Protein AF-A0ABD1YNX1-F1 (afdb_monomer_lite)

Radius of gyration: 18.57 Å; chains: 1; bounding box: 41×32×46 Å

Foldseek 3Di:
DVVLVVVLVVVLVVVLVCLVVCVCVVVVVCVLVPPDPVPPPPPVVSVVVSVVVSVLVSVVSNLVSVLVSVLCVVPVPDPCSPVCCVVDPVSVVVVVVSVVVNVCVVPVVPVPDDD

Secondary structure (DSSP, 8-state):
-HHHHHHHHHHHHHHHHHHHHHHHHHTTGGGTS-S-TTSGGG-HHHHHHHHHHHHHHHHHHHHHHHHHHHHHHT-TT-S-TTTTGGG-HHHHHHHHHHHHHHHHHHHSTTTT---

pLDDT: mean 72.24, std 13.75, range [40.28, 93.56]

Sequence (115 aa):
MWRNIVGQSVYQLALLLALHFQGLKILRLYDLKGKNPETLKGKDKTYDKANDILLCMIFNAFVFCQVFNEVNARKPEDFNIFKGFFYNRLLLYVLIFTAGIQVVDLHCPWAIQVP

InterPro domains:
  IPR006068 Cation-transporting P-type ATPase, C-terminal [PF00689] (1-110)
  IPR023298 P-type ATPase, transmembrane domain superfamily [SSF81665] (1-110)

Structure (mmCIF, N/CA/C/O backbone):
data_AF-A0ABD1YNX1-F1
#
_entry.id   AF-A0ABD1YNX1-F1
#
loop_
_atom_site.group_PDB
_atom_site.id
_atom_site.type_symbol
_atom_site.label_atom_id
_atom_site.label_alt_id
_atom_site.label_comp_id
_atom_site.label_asym_id
_atom_site.label_entity_id
_atom_site.label_seq_id
_atom_site.pdbx_PDB_ins_code
_atom_site.Cartn_x
_atom_site.Cartn_y
_atom_site.Cartn_z
_atom_site.occupancy
_atom_site.B_iso_or_equiv
_atom_site.auth_seq_id
_atom_site.auth_comp_id
_atom_site.auth_asym_id
_atom_site.auth_atom_id
_atom_site.pdbx_PDB_model_num
ATOM 1 N N . MET A 1 1 ? -12.368 -9.356 17.703 1.00 68.50 1 MET A N 1
ATOM 2 C CA . MET A 1 1 ? -10.997 -8.848 17.450 1.00 68.50 1 MET A CA 1
ATOM 3 C C . MET A 1 1 ? -10.197 -9.744 16.506 1.00 68.50 1 MET A C 1
ATOM 5 O O . MET A 1 1 ? -9.962 -9.325 15.382 1.00 68.50 1 MET A O 1
ATOM 9 N N . TRP A 1 2 ? -9.860 -10.985 16.881 1.00 76.88 2 TRP A N 1
ATOM 10 C CA . TRP A 1 2 ? -9.063 -11.895 16.033 1.00 76.88 2 TRP A CA 1
ATOM 11 C C . TRP A 1 2 ? -9.639 -12.143 14.625 1.00 76.88 2 TRP A C 1
ATOM 13 O O . TRP A 1 2 ? -8.891 -12.154 13.657 1.00 76.88 2 TRP A O 1
ATOM 23 N N . ARG A 1 3 ? -10.970 -12.229 14.479 1.00 79.75 3 ARG A N 1
ATOM 24 C CA . ARG A 1 3 ? -11.654 -12.363 13.176 1.00 79.75 3 ARG A CA 1
ATOM 25 C C . ARG A 1 3 ? -11.356 -11.220 12.195 1.00 79.75 3 ARG A C 1
ATOM 27 O O . ARG A 1 3 ? -11.248 -11.477 11.004 1.00 79.75 3 ARG A O 1
ATOM 34 N N . ASN A 1 4 ? -11.205 -9.986 12.685 1.00 81.81 4 ASN A N 1
ATOM 35 C CA . ASN A 1 4 ? -10.904 -8.828 11.836 1.00 81.81 4 ASN A CA 1
ATOM 36 C C . ASN A 1 4 ? -9.437 -8.843 11.391 1.00 81.81 4 ASN A C 1
ATOM 38 O O . ASN A 1 4 ? -9.143 -8.566 10.237 1.00 81.81 4 ASN A O 1
ATOM 42 N N . ILE A 1 5 ? -8.539 -9.252 12.295 1.00 85.06 5 ILE A N 1
ATOM 43 C CA . ILE A 1 5 ? -7.107 -9.419 12.013 1.00 85.06 5 ILE A CA 1
ATOM 44 C C . ILE A 1 5 ? -6.905 -10.526 10.974 1.00 85.06 5 ILE A C 1
ATOM 46 O O . ILE A 1 5 ? -6.252 -10.305 9.965 1.00 85.06 5 ILE A O 1
ATOM 50 N N . VAL A 1 6 ? -7.512 -11.700 11.179 1.00 89.00 6 VAL A N 1
ATOM 51 C CA . VAL A 1 6 ? -7.420 -12.821 10.231 1.00 89.00 6 VAL A CA 1
ATOM 52 C C . VAL A 1 6 ? -8.044 -12.447 8.886 1.00 89.00 6 VAL A C 1
ATOM 54 O O . VAL A 1 6 ? -7.433 -12.699 7.853 1.00 89.00 6 VAL A O 1
ATOM 57 N N . GLY A 1 7 ? -9.214 -11.798 8.882 1.00 88.44 7 GLY A N 1
ATOM 58 C CA . GLY A 1 7 ? -9.869 -11.341 7.656 1.00 88.44 7 GLY A CA 1
ATOM 59 C C . GLY A 1 7 ? -9.011 -10.361 6.854 1.00 88.44 7 GLY A C 1
ATOM 60 O O . GLY A 1 7 ? -8.831 -10.561 5.655 1.00 88.44 7 GLY A O 1
ATOM 61 N N . GLN A 1 8 ? -8.428 -9.353 7.511 1.00 88.62 8 GLN A N 1
ATOM 62 C CA . GLN A 1 8 ? -7.542 -8.394 6.8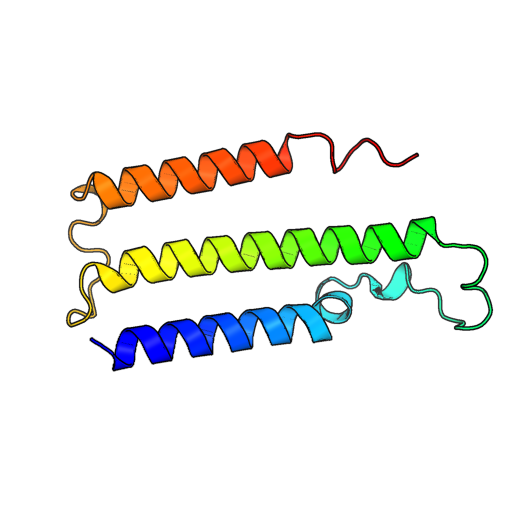46 1.00 88.62 8 GLN A CA 1
ATOM 63 C C . GLN A 1 8 ? -6.242 -9.031 6.356 1.00 88.62 8 GLN A C 1
ATOM 65 O O . GLN A 1 8 ? -5.859 -8.823 5.209 1.00 88.62 8 GLN A O 1
ATOM 70 N N . SER A 1 9 ? -5.600 -9.872 7.166 1.00 89.56 9 SER A N 1
ATOM 71 C CA . SER A 1 9 ? -4.374 -10.563 6.756 1.00 89.56 9 SER A CA 1
ATOM 72 C C . SER A 1 9 ? -4.607 -11.489 5.560 1.00 89.56 9 SER A C 1
ATOM 74 O O . SER A 1 9 ? -3.788 -11.520 4.644 1.00 89.56 9 SER A O 1
ATOM 76 N N . VAL A 1 10 ? -5.735 -12.208 5.525 1.00 93.56 10 VAL A N 1
ATOM 77 C CA . VAL A 1 10 ? -6.110 -13.062 4.386 1.00 93.56 10 VAL A CA 1
ATOM 78 C C . VAL A 1 10 ? -6.454 -12.221 3.156 1.00 93.56 10 VAL A C 1
ATOM 80 O O . VAL A 1 10 ? -5.998 -12.550 2.064 1.00 93.56 10 VAL A O 1
ATOM 83 N N . TYR A 1 11 ? -7.203 -11.124 3.318 1.00 91.69 11 TYR A N 1
ATOM 84 C CA . TYR A 1 11 ? -7.515 -10.188 2.233 1.00 91.69 11 TYR A CA 1
ATOM 85 C C . TYR A 1 11 ? -6.243 -9.611 1.604 1.00 91.69 11 TYR A C 1
ATOM 87 O O . TYR A 1 11 ? -6.055 -9.696 0.390 1.00 91.69 11 TYR A O 1
ATOM 95 N N . GLN A 1 12 ? -5.343 -9.085 2.432 1.00 92.56 12 GLN A N 1
ATOM 96 C CA . GLN A 1 12 ? -4.089 -8.500 1.984 1.00 92.56 12 GLN A CA 1
ATOM 97 C C . GLN A 1 12 ? -3.206 -9.552 1.303 1.00 92.56 12 GLN A C 1
ATOM 99 O O . GLN A 1 12 ? -2.685 -9.302 0.220 1.00 92.56 12 GLN A O 1
ATOM 104 N N . LEU A 1 13 ? -3.071 -10.748 1.885 1.00 93.38 13 LEU A N 1
ATOM 105 C CA . LEU A 1 13 ? -2.286 -11.831 1.289 1.00 93.38 13 LEU A CA 1
ATOM 106 C C . LEU A 1 13 ? -2.850 -12.259 -0.073 1.00 93.38 13 LEU A C 1
ATOM 108 O O . LEU A 1 13 ? -2.092 -12.398 -1.031 1.00 93.38 13 LEU A O 1
ATOM 112 N N . ALA A 1 14 ? -4.168 -12.434 -0.180 1.00 93.38 14 ALA A N 1
ATOM 113 C CA . ALA A 1 14 ? -4.814 -12.818 -1.431 1.00 93.38 14 ALA A CA 1
ATOM 114 C C . ALA A 1 14 ? -4.632 -11.747 -2.517 1.00 93.38 14 ALA A C 1
ATOM 116 O O . ALA A 1 14 ? -4.293 -12.083 -3.653 1.00 93.38 14 ALA A O 1
ATOM 117 N N . LEU A 1 15 ? -4.796 -10.466 -2.164 1.00 92.12 15 LEU A N 1
ATOM 118 C CA . LEU A 1 15 ? -4.599 -9.344 -3.081 1.00 92.12 15 LEU A CA 1
ATOM 119 C C . LEU A 1 15 ? -3.152 -9.288 -3.588 1.00 92.12 15 LEU A C 1
ATOM 121 O O . LEU A 1 15 ? -2.929 -9.210 -4.795 1.00 92.12 15 LEU A O 1
ATOM 125 N N . LEU A 1 16 ? -2.170 -9.370 -2.686 1.00 91.50 16 LEU A N 1
ATOM 126 C CA . LEU A 1 16 ? -0.753 -9.300 -3.049 1.00 91.50 16 LEU A CA 1
ATOM 127 C C . LEU A 1 16 ? -0.317 -10.501 -3.882 1.00 91.50 16 LEU A C 1
ATOM 129 O O . LEU A 1 16 ? 0.411 -10.322 -4.853 1.00 91.50 16 LEU A O 1
ATOM 133 N N . LEU A 1 17 ? -0.785 -11.711 -3.562 1.00 91.00 17 LEU A N 1
ATOM 134 C CA . LEU A 1 17 ? -0.493 -12.898 -4.368 1.00 91.00 17 LEU A CA 1
ATOM 135 C C . LEU A 1 17 ? -1.125 -12.798 -5.758 1.00 91.00 17 LEU A C 1
ATOM 137 O O . LEU A 1 17 ? -0.463 -13.098 -6.752 1.00 91.00 17 LEU A O 1
ATOM 141 N N . ALA A 1 18 ? -2.373 -12.333 -5.857 1.00 90.19 18 ALA A N 1
ATOM 142 C CA . ALA A 1 18 ? -3.016 -12.104 -7.147 1.00 90.19 18 ALA A CA 1
ATOM 143 C C . ALA A 1 18 ? -2.234 -11.080 -7.986 1.00 90.19 18 ALA A C 1
ATOM 145 O O . ALA A 1 18 ? -1.977 -11.326 -9.166 1.00 90.19 18 ALA A O 1
ATOM 146 N N . LEU A 1 19 ? -1.788 -9.977 -7.373 1.00 86.81 19 LEU A N 1
ATOM 147 C CA . LEU A 1 19 ? -0.976 -8.959 -8.040 1.00 86.81 19 LEU A CA 1
ATOM 148 C C . LEU A 1 19 ? 0.432 -9.467 -8.390 1.00 86.81 19 LEU A C 1
ATOM 150 O O . LEU A 1 19 ? 0.960 -9.116 -9.436 1.00 86.81 19 LEU A O 1
ATOM 154 N N . HIS A 1 20 ? 1.031 -10.330 -7.573 1.00 85.75 20 HIS A N 1
ATOM 155 C CA . HIS A 1 20 ? 2.348 -10.904 -7.841 1.00 85.75 20 HIS A CA 1
ATOM 156 C C . HIS A 1 20 ? 2.315 -11.882 -9.020 1.00 85.75 20 HIS A C 1
ATOM 158 O O . HIS A 1 20 ? 3.122 -11.780 -9.942 1.00 85.75 20 HIS A O 1
ATOM 164 N N . PHE A 1 21 ? 1.338 -12.791 -9.051 1.00 84.75 21 PHE A N 1
ATOM 165 C CA . PHE A 1 21 ? 1.236 -13.789 -10.119 1.00 84.75 21 PHE A CA 1
ATOM 166 C C . PHE A 1 21 ? 0.620 -13.244 -11.411 1.00 84.75 21 PHE A C 1
ATOM 168 O O . PHE A 1 21 ? 0.966 -13.701 -12.504 1.00 84.75 21 PHE A O 1
ATOM 175 N N . GLN A 1 22 ? -0.310 -12.291 -11.316 1.00 83.50 22 GLN A N 1
ATOM 176 C CA . GLN A 1 22 ? -1.035 -11.759 -12.473 1.00 83.50 22 GLN A CA 1
ATOM 177 C C . GLN A 1 22 ? -0.694 -10.303 -12.796 1.00 83.50 22 GLN A C 1
ATOM 179 O O . GLN A 1 22 ? -1.182 -9.795 -13.799 1.00 83.50 22 GLN A O 1
ATOM 184 N N . GLY A 1 23 ? 0.169 -9.630 -12.035 1.00 78.00 23 GLY A N 1
ATOM 185 C CA . GLY A 1 23 ? 0.481 -8.210 -12.232 1.00 78.00 23 GLY A CA 1
ATOM 186 C C . GLY A 1 23 ? 1.014 -7.905 -13.625 1.00 78.00 23 GLY A C 1
ATOM 187 O O . GLY A 1 23 ? 0.533 -6.981 -14.268 1.00 78.00 23 GLY A O 1
ATOM 188 N N . LEU A 1 24 ? 1.899 -8.752 -14.166 1.00 73.00 24 LEU A N 1
ATOM 189 C CA . LEU A 1 24 ? 2.408 -8.599 -15.538 1.00 73.00 24 LEU A CA 1
ATOM 190 C C . LEU A 1 24 ? 1.291 -8.723 -16.589 1.00 73.00 24 LEU A C 1
ATOM 192 O O . LEU A 1 24 ? 1.339 -8.058 -17.624 1.00 73.00 24 LEU A O 1
ATOM 196 N N . LYS A 1 25 ? 0.269 -9.550 -16.308 1.00 75.12 25 LYS A N 1
ATOM 197 C CA . LYS A 1 25 ? -0.934 -9.697 -17.146 1.00 75.12 25 LYS A CA 1
ATOM 198 C C . LYS A 1 25 ? -1.815 -8.463 -17.085 1.00 75.12 25 LYS A C 1
ATOM 200 O O . LYS A 1 25 ? -2.207 -7.928 -18.118 1.00 75.12 25 LYS A O 1
ATOM 205 N N . ILE A 1 26 ? -2.111 -8.038 -15.867 1.00 72.00 26 ILE A N 1
ATOM 206 C CA . ILE A 1 26 ? -3.054 -6.967 -15.557 1.00 72.00 26 ILE A CA 1
ATOM 207 C C . ILE A 1 26 ? -2.521 -5.599 -15.990 1.00 72.00 26 ILE A C 1
ATOM 209 O O . ILE A 1 26 ? -3.276 -4.798 -16.532 1.00 72.00 26 ILE A O 1
ATOM 213 N N . LEU A 1 27 ? -1.212 -5.370 -15.855 1.00 69.25 27 LEU A N 1
ATOM 214 C CA . LEU A 1 27 ? -0.531 -4.137 -16.262 1.00 69.25 27 LEU A CA 1
ATOM 215 C C . LEU A 1 27 ? -0.239 -4.079 -17.769 1.00 69.25 27 LEU A C 1
ATOM 217 O O . LEU A 1 27 ? 0.357 -3.113 -18.235 1.00 69.25 27 LEU A O 1
ATOM 221 N N . ARG A 1 28 ? -0.627 -5.110 -18.539 1.00 67.06 28 ARG A N 1
ATOM 222 C CA . ARG A 1 28 ? -0.349 -5.239 -19.982 1.00 67.06 28 ARG A CA 1
ATOM 223 C C . ARG A 1 28 ? 1.136 -5.065 -20.348 1.00 67.06 28 ARG A C 1
ATOM 225 O O . ARG A 1 28 ? 1.455 -4.780 -21.495 1.00 67.06 28 ARG A O 1
ATOM 232 N N . LEU A 1 29 ? 2.052 -5.341 -19.415 1.00 63.66 29 LEU A N 1
ATOM 233 C CA . LEU A 1 29 ? 3.507 -5.304 -19.637 1.00 63.66 29 LEU A CA 1
ATOM 234 C C . LEU A 1 29 ? 4.010 -6.482 -20.493 1.00 63.66 29 LEU A C 1
ATOM 236 O O . LEU A 1 29 ? 5.210 -6.655 -20.688 1.00 63.66 29 LEU A O 1
ATOM 240 N N . TYR A 1 30 ? 3.097 -7.291 -21.035 1.00 59.28 30 TYR A N 1
ATOM 241 C CA . TYR A 1 30 ? 3.402 -8.382 -21.953 1.00 59.28 30 TYR A CA 1
ATOM 242 C C . TYR A 1 30 ? 4.178 -7.976 -23.188 1.00 59.28 30 TYR A C 1
ATOM 244 O O . TYR A 1 30 ? 4.932 -8.791 -23.702 1.00 59.28 30 TYR A O 1
ATOM 252 N N . ASP A 1 31 ? 4.012 -6.742 -23.648 1.00 56.03 31 ASP A N 1
ATOM 253 C CA . ASP A 1 31 ? 4.697 -6.269 -24.847 1.00 56.03 31 ASP A CA 1
ATOM 254 C C . ASP A 1 31 ? 6.214 -6.105 -24.615 1.00 56.03 31 ASP A C 1
ATOM 256 O O . ASP A 1 31 ? 7.020 -6.288 -25.524 1.00 56.03 31 ASP A O 1
ATOM 260 N N . LEU A 1 32 ? 6.630 -5.883 -23.357 1.00 58.06 32 LEU A N 1
ATOM 261 C CA . LEU A 1 32 ? 8.043 -5.916 -22.946 1.00 58.06 32 LEU A CA 1
ATOM 262 C C . LEU A 1 32 ? 8.594 -7.348 -22.881 1.00 58.06 32 LEU A C 1
ATOM 264 O O . LEU A 1 32 ? 9.789 -7.580 -23.072 1.00 58.06 32 LEU A O 1
ATOM 268 N N . LYS A 1 33 ? 7.710 -8.319 -22.646 1.00 53.28 33 LYS A N 1
ATOM 269 C CA . LYS A 1 33 ? 7.989 -9.754 -22.639 1.00 53.28 33 LYS A CA 1
ATOM 270 C C . LYS A 1 33 ? 7.846 -10.281 -24.068 1.00 53.28 33 LYS A C 1
ATOM 272 O O . LYS A 1 33 ? 6.916 -11.017 -24.381 1.00 53.28 33 LYS A O 1
ATOM 277 N N . GLY A 1 34 ? 8.738 -9.831 -24.951 1.00 52.59 34 GLY A N 1
ATOM 278 C CA . GLY A 1 34 ? 8.735 -10.178 -26.373 1.00 52.59 34 GLY A CA 1
ATOM 279 C C . GLY A 1 34 ? 8.463 -11.668 -26.627 1.00 52.59 34 GLY A C 1
ATOM 280 O O . GLY A 1 34 ? 8.895 -12.539 -25.876 1.00 52.59 34 GLY A O 1
ATOM 281 N N . LYS A 1 35 ? 7.730 -11.945 -27.708 1.00 51.47 35 LYS A N 1
ATOM 282 C CA . LYS A 1 35 ? 7.043 -13.208 -28.035 1.00 51.47 35 LYS A CA 1
ATOM 283 C C . LYS A 1 35 ? 7.911 -14.487 -28.103 1.00 51.47 35 LYS A C 1
ATOM 285 O O . LYS A 1 35 ? 7.340 -15.552 -28.299 1.00 51.47 35 LYS A O 1
ATOM 290 N N . ASN A 1 36 ? 9.233 -14.425 -27.908 1.00 50.56 36 ASN A N 1
ATOM 291 C CA . ASN A 1 36 ? 10.135 -15.578 -28.010 1.00 50.56 36 ASN A CA 1
ATOM 292 C C . ASN A 1 36 ? 10.999 -15.766 -26.743 1.00 50.56 36 ASN A C 1
ATOM 294 O O . ASN A 1 36 ? 11.819 -14.898 -26.438 1.00 50.56 36 ASN A O 1
ATOM 298 N N . PRO A 1 37 ? 10.885 -16.908 -26.035 1.00 54.97 37 PRO A N 1
ATOM 299 C CA . PRO A 1 37 ? 11.628 -17.183 -24.802 1.00 54.97 37 PRO A CA 1
ATOM 300 C C . PRO A 1 37 ? 13.152 -17.353 -24.996 1.00 54.97 37 PRO A C 1
ATOM 302 O O . PRO A 1 37 ? 13.909 -17.322 -24.031 1.00 54.97 37 PRO A O 1
ATOM 305 N N . GLU A 1 38 ? 13.622 -17.505 -26.234 1.00 53.66 38 GLU A N 1
ATOM 306 C CA . GLU A 1 38 ? 15.019 -17.822 -26.576 1.00 53.66 38 GLU A CA 1
ATOM 307 C C . GLU A 1 38 ? 15.923 -16.599 -26.826 1.00 53.66 38 GLU A C 1
ATOM 309 O O . GLU A 1 38 ? 17.145 -16.711 -26.771 1.00 53.66 38 GLU A O 1
ATOM 314 N N . THR A 1 39 ? 15.352 -15.403 -27.017 1.00 51.44 39 THR A N 1
ATOM 315 C CA . THR A 1 39 ? 16.118 -14.142 -27.182 1.00 51.44 39 THR A CA 1
ATOM 316 C C . THR A 1 39 ? 16.314 -13.369 -25.872 1.00 51.44 39 THR A C 1
ATOM 318 O O . THR A 1 39 ? 16.911 -12.292 -25.865 1.00 51.44 39 THR A O 1
ATOM 321 N N . LEU A 1 40 ? 15.856 -13.921 -24.741 1.00 55.03 40 LEU A N 1
ATOM 322 C CA . LEU A 1 40 ? 15.948 -13.290 -23.419 1.00 55.03 40 LEU A CA 1
ATOM 323 C C . LEU A 1 40 ? 17.359 -13.186 -22.856 1.00 55.03 40 LEU A C 1
ATOM 325 O O . LEU A 1 40 ? 17.607 -12.316 -22.031 1.00 55.03 40 LEU A O 1
ATOM 329 N N . LYS A 1 41 ? 18.281 -14.038 -23.304 1.00 50.12 41 LYS A N 1
ATOM 330 C CA . LYS A 1 41 ? 19.607 -14.192 -22.691 1.00 50.12 41 LYS A CA 1
ATOM 331 C C . LYS A 1 41 ? 20.547 -12.982 -22.874 1.00 50.12 41 LYS A C 1
ATOM 333 O O . LYS A 1 41 ? 21.697 -13.056 -22.467 1.00 50.12 41 LYS A O 1
ATOM 338 N N . GLY A 1 42 ? 20.077 -11.903 -23.509 1.00 48.75 42 GLY A N 1
ATOM 339 C CA . GLY A 1 42 ? 20.831 -10.662 -23.729 1.00 48.75 42 GLY A CA 1
ATOM 340 C C . GLY A 1 42 ? 20.031 -9.363 -23.546 1.00 48.75 42 GLY A C 1
ATOM 341 O O . GLY A 1 42 ? 20.522 -8.303 -23.924 1.00 48.75 42 GLY A O 1
ATOM 342 N N . LYS A 1 43 ? 18.804 -9.412 -22.998 1.00 50.28 43 LYS A N 1
ATOM 343 C CA . LYS A 1 43 ? 17.939 -8.232 -22.752 1.00 50.28 43 LYS A CA 1
ATOM 344 C C . LYS A 1 43 ? 17.624 -8.033 -21.261 1.00 50.28 43 LYS A C 1
ATOM 346 O O . LYS A 1 43 ? 16.508 -7.655 -20.910 1.00 50.28 43 LYS A O 1
ATOM 351 N N . ASP A 1 44 ? 18.605 -8.252 -20.390 1.00 58.00 44 ASP A N 1
ATOM 352 C CA . ASP A 1 44 ? 18.443 -8.210 -18.924 1.00 58.00 44 ASP A CA 1
ATOM 353 C C . ASP A 1 44 ? 17.775 -6.917 -18.416 1.00 58.00 44 ASP A C 1
ATOM 355 O O . ASP A 1 44 ? 16.872 -6.966 -17.583 1.00 58.00 44 ASP A O 1
ATOM 359 N N . LYS A 1 45 ? 18.083 -5.758 -19.016 1.00 59.34 45 LYS A N 1
ATOM 360 C CA . LYS A 1 45 ? 17.524 -4.463 -18.584 1.00 59.34 45 LYS A CA 1
ATOM 361 C C . LYS A 1 45 ? 16.014 -4.296 -18.796 1.00 59.34 45 LYS A C 1
ATOM 363 O O . LYS A 1 45 ? 15.395 -3.464 -18.140 1.00 59.34 45 LYS A O 1
ATOM 368 N N . THR A 1 46 ? 15.405 -5.010 -19.746 1.00 59.59 46 THR A N 1
ATOM 369 C CA . THR A 1 46 ? 13.956 -4.892 -20.013 1.00 59.59 46 THR A CA 1
ATOM 370 C C . THR A 1 46 ? 13.140 -5.765 -19.058 1.00 59.59 46 THR A C 1
ATOM 372 O O . THR A 1 46 ? 12.037 -5.377 -18.674 1.00 59.59 46 THR A O 1
ATOM 375 N N . TYR A 1 47 ? 13.696 -6.909 -18.644 1.00 61.62 47 TYR A N 1
ATOM 376 C CA . TYR A 1 47 ? 13.084 -7.798 -17.653 1.00 61.62 47 TYR A CA 1
ATOM 377 C C . TYR A 1 47 ? 13.094 -7.189 -16.256 1.00 61.62 47 TYR A C 1
ATOM 379 O O . TYR A 1 47 ? 12.067 -7.247 -15.578 1.00 61.62 47 TYR A O 1
ATOM 387 N N . ASP A 1 48 ? 14.192 -6.531 -15.881 1.00 69.12 48 ASP A N 1
ATOM 388 C CA . ASP A 1 48 ? 14.266 -5.779 -14.625 1.00 69.12 48 ASP A CA 1
ATOM 389 C C . ASP A 1 48 ? 13.216 -4.669 -14.576 1.00 69.12 48 ASP A C 1
ATOM 391 O O . ASP A 1 48 ? 12.406 -4.639 -13.656 1.00 69.12 48 ASP A O 1
ATOM 395 N N . LYS A 1 49 ? 13.093 -3.849 -15.630 1.00 70.19 49 LYS A N 1
ATOM 396 C CA . LYS A 1 49 ? 12.117 -2.741 -15.654 1.00 70.19 49 LYS A CA 1
ATOM 397 C C . LYS A 1 49 ? 10.667 -3.189 -15.453 1.00 70.19 49 LYS A C 1
ATOM 399 O O . LYS A 1 49 ? 9.904 -2.517 -14.764 1.00 70.19 49 LYS A O 1
ATOM 404 N N . ALA A 1 50 ? 10.256 -4.302 -16.063 1.00 71.75 50 ALA A N 1
ATOM 405 C CA . ALA A 1 50 ? 8.891 -4.806 -15.903 1.00 71.75 50 ALA A CA 1
ATOM 406 C C . ALA A 1 50 ? 8.628 -5.320 -14.476 1.00 71.75 50 ALA A C 1
ATOM 408 O O . ALA A 1 50 ? 7.531 -5.123 -13.947 1.00 71.75 50 ALA A O 1
ATOM 409 N N . ASN A 1 51 ? 9.629 -5.950 -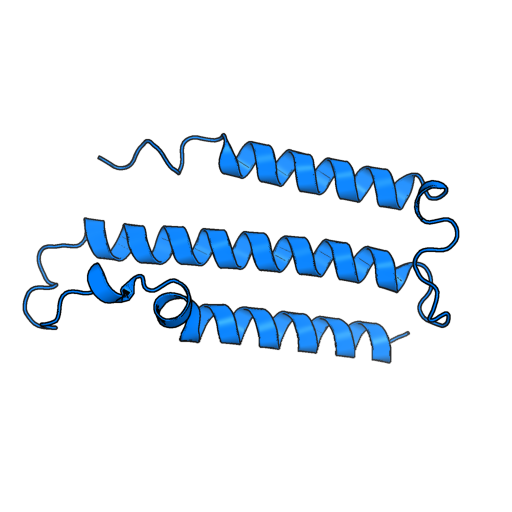13.855 1.00 76.06 51 ASN A N 1
ATOM 410 C CA . ASN A 1 51 ? 9.552 -6.390 -12.466 1.00 76.06 51 ASN A CA 1
ATOM 411 C C . ASN A 1 51 ? 9.578 -5.205 -11.494 1.00 76.06 51 ASN A C 1
ATOM 413 O O . ASN A 1 51 ? 8.774 -5.196 -10.569 1.00 76.06 51 ASN A O 1
ATOM 417 N N . ASP A 1 52 ? 10.397 -4.182 -11.733 1.00 76.69 52 ASP A N 1
ATOM 418 C CA . ASP A 1 52 ? 10.463 -2.976 -10.897 1.00 76.69 52 ASP A CA 1
ATOM 419 C C . ASP A 1 52 ? 9.115 -2.247 -10.846 1.00 76.69 52 ASP A C 1
ATOM 421 O O . ASP A 1 52 ? 8.613 -1.908 -9.771 1.00 76.69 52 ASP A O 1
ATOM 425 N N . ILE A 1 53 ? 8.466 -2.074 -12.003 1.00 75.88 53 ILE A N 1
ATOM 426 C CA . ILE A 1 53 ? 7.123 -1.478 -12.088 1.00 75.88 53 ILE A CA 1
ATOM 427 C C . ILE A 1 53 ? 6.101 -2.339 -11.331 1.00 75.88 53 ILE A C 1
ATOM 429 O O . ILE A 1 53 ? 5.233 -1.813 -10.630 1.00 75.88 53 ILE A O 1
ATOM 433 N N . LEU A 1 54 ? 6.197 -3.665 -11.450 1.00 81.06 54 LEU A N 1
ATOM 434 C CA . LEU A 1 54 ? 5.315 -4.591 -10.747 1.00 81.06 54 LEU A CA 1
ATOM 435 C C . LEU A 1 54 ? 5.523 -4.533 -9.228 1.00 81.06 54 LEU A C 1
ATOM 437 O O . LEU A 1 54 ? 4.537 -4.467 -8.496 1.00 81.06 54 LEU A O 1
ATOM 441 N N . LEU A 1 55 ? 6.767 -4.499 -8.748 1.00 82.56 55 LEU A N 1
ATOM 442 C CA . LEU A 1 55 ? 7.091 -4.341 -7.329 1.00 82.56 55 LEU A CA 1
ATOM 443 C C . LEU A 1 55 ? 6.576 -3.003 -6.790 1.00 82.56 55 LEU A C 1
ATOM 445 O O . LEU A 1 55 ? 5.973 -2.979 -5.719 1.00 82.56 55 LEU A O 1
ATOM 449 N N . CYS A 1 56 ? 6.728 -1.917 -7.550 1.00 80.31 56 CYS A N 1
ATOM 450 C CA . CYS A 1 56 ? 6.185 -0.605 -7.196 1.00 80.31 56 CYS A CA 1
ATOM 451 C C . CYS A 1 56 ? 4.651 -0.636 -7.070 1.00 80.31 56 CYS A C 1
ATOM 453 O O . CYS A 1 56 ? 4.086 -0.116 -6.106 1.00 80.31 56 CYS A O 1
ATOM 455 N N . MET A 1 57 ? 3.953 -1.306 -7.991 1.00 81.31 57 MET A N 1
ATOM 456 C CA . MET A 1 57 ? 2.498 -1.479 -7.910 1.00 81.31 57 MET A CA 1
ATOM 457 C C . MET A 1 57 ? 2.073 -2.358 -6.726 1.00 81.31 57 MET A C 1
ATOM 459 O O . MET A 1 57 ? 1.094 -2.035 -6.052 1.00 81.31 57 MET A O 1
ATOM 463 N N . ILE A 1 58 ? 2.810 -3.436 -6.435 1.00 85.44 58 ILE A N 1
ATOM 464 C CA . ILE A 1 58 ? 2.576 -4.288 -5.257 1.00 85.44 58 ILE A CA 1
ATOM 465 C C . ILE A 1 58 ? 2.762 -3.487 -3.971 1.00 85.44 58 ILE A C 1
ATOM 467 O O . ILE A 1 58 ? 1.923 -3.572 -3.076 1.00 85.44 58 ILE A O 1
ATOM 471 N N . PHE A 1 59 ? 3.832 -2.698 -3.880 1.00 83.56 59 PHE A N 1
ATOM 472 C CA . PHE A 1 59 ? 4.117 -1.866 -2.718 1.00 83.56 59 PHE A CA 1
ATOM 473 C C . PHE A 1 59 ? 3.026 -0.812 -2.502 1.00 83.56 59 PHE A C 1
ATOM 475 O O . PHE A 1 59 ? 2.479 -0.710 -1.406 1.00 83.56 59 PHE A O 1
ATOM 482 N N . ASN A 1 60 ? 2.616 -0.106 -3.558 1.00 82.06 60 ASN A N 1
ATOM 483 C CA . ASN A 1 60 ? 1.503 0.839 -3.480 1.00 82.06 60 ASN A CA 1
ATOM 484 C C . ASN A 1 60 ? 0.206 0.155 -3.023 1.00 82.06 60 ASN A C 1
ATOM 486 O O . ASN A 1 60 ? -0.461 0.641 -2.109 1.00 82.06 60 ASN A O 1
ATOM 490 N N . ALA A 1 61 ? -0.132 -1.006 -3.593 1.00 86.38 61 ALA A N 1
ATOM 491 C CA . ALA A 1 61 ? -1.310 -1.776 -3.191 1.00 86.38 61 ALA A CA 1
ATOM 492 C C . ALA A 1 61 ? -1.242 -2.242 -1.724 1.00 86.38 61 ALA A C 1
ATOM 494 O O . ALA A 1 61 ? -2.251 -2.200 -1.016 1.00 86.38 61 ALA A O 1
ATOM 495 N N . PHE A 1 62 ? -0.061 -2.644 -1.248 1.00 88.00 62 PHE A N 1
ATOM 496 C CA . PHE A 1 62 ? 0.182 -2.997 0.151 1.00 88.00 62 PHE A CA 1
ATOM 497 C C . PHE A 1 62 ? -0.066 -1.809 1.083 1.00 88.00 62 PHE A C 1
ATOM 499 O O . PHE A 1 62 ? -0.819 -1.947 2.047 1.00 88.00 62 PHE A O 1
ATOM 506 N N . VAL A 1 63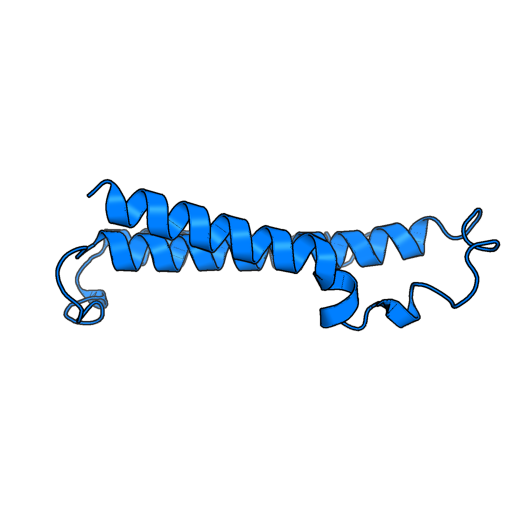 ? 0.487 -0.634 0.775 1.00 84.31 63 VAL A N 1
ATOM 507 C CA . VAL A 1 63 ? 0.290 0.573 1.593 1.00 84.31 63 VAL A CA 1
ATOM 508 C C . VAL A 1 63 ? -1.183 1.001 1.600 1.00 84.31 63 VAL A C 1
ATOM 510 O O . VAL A 1 63 ? -1.720 1.327 2.657 1.00 84.31 63 VAL A O 1
ATOM 513 N N . PHE A 1 64 ? -1.895 0.908 0.470 1.00 82.81 64 PHE A N 1
ATOM 514 C CA . PHE A 1 64 ? -3.346 1.144 0.453 1.00 82.81 64 PHE A CA 1
ATOM 515 C C . PHE A 1 64 ? -4.107 0.161 1.350 1.00 82.81 64 PHE A C 1
ATOM 517 O O . PHE A 1 64 ? -5.005 0.574 2.086 1.00 82.81 64 PHE A O 1
ATOM 524 N N . CYS A 1 65 ? -3.741 -1.125 1.352 1.00 86.75 65 CYS A N 1
ATOM 525 C CA . CYS A 1 65 ? -4.338 -2.099 2.270 1.00 86.75 65 CYS A CA 1
ATOM 526 C C . CYS A 1 65 ? -4.097 -1.732 3.737 1.00 86.75 65 CYS A C 1
ATOM 528 O O . CYS A 1 65 ? -5.016 -1.8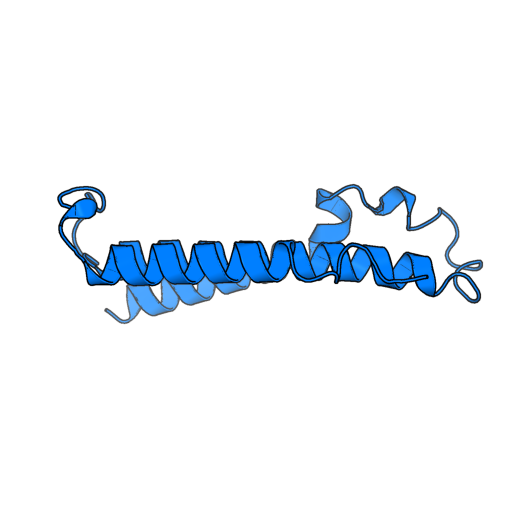60 4.545 1.00 86.75 65 CYS A O 1
ATOM 530 N N . GLN A 1 66 ? -2.907 -1.230 4.080 1.00 84.62 66 GLN A N 1
ATOM 531 C CA . GLN A 1 66 ? -2.599 -0.771 5.437 1.00 84.62 66 GLN A CA 1
ATOM 532 C C . GLN A 1 66 ? -3.486 0.402 5.860 1.00 84.62 66 GLN A C 1
ATOM 534 O O . GLN A 1 66 ? -4.057 0.361 6.949 1.00 84.62 66 GLN A O 1
ATOM 539 N N . VAL A 1 67 ? -3.681 1.387 4.979 1.00 82.88 67 VAL A N 1
ATOM 540 C CA . VAL A 1 67 ? -4.598 2.509 5.225 1.00 82.88 67 VAL A CA 1
ATOM 541 C C . VAL A 1 67 ? -6.019 2.004 5.487 1.00 82.88 67 VAL A C 1
ATOM 543 O O . VAL A 1 67 ? -6.643 2.380 6.479 1.00 82.88 67 VAL A O 1
ATOM 546 N N . PHE A 1 68 ? -6.537 1.098 4.653 1.00 79.38 68 PHE A N 1
ATOM 547 C CA . PHE A 1 68 ? -7.870 0.526 4.870 1.00 79.38 68 PHE A CA 1
ATOM 548 C C . PHE A 1 68 ? -7.964 -0.309 6.151 1.00 79.38 68 PHE A C 1
ATOM 550 O O . PHE A 1 68 ? -9.013 -0.314 6.802 1.00 79.38 68 PHE A O 1
ATOM 557 N N . ASN A 1 69 ? -6.895 -1.011 6.525 1.00 83.44 69 ASN A N 1
ATOM 558 C CA . ASN A 1 69 ? -6.834 -1.757 7.775 1.00 83.44 69 ASN A CA 1
ATOM 559 C C . ASN A 1 69 ? -6.905 -0.809 8.983 1.00 83.44 69 ASN A C 1
ATOM 561 O O . ASN A 1 69 ? -7.692 -1.046 9.895 1.00 83.44 69 ASN A O 1
ATOM 565 N N . GLU A 1 70 ? -6.176 0.307 8.961 1.00 78.94 70 GLU A N 1
ATOM 566 C CA . GLU A 1 70 ? -6.184 1.303 10.038 1.00 78.94 70 GLU A CA 1
ATOM 567 C C . GLU A 1 70 ? -7.558 1.972 10.211 1.00 78.94 70 GLU A C 1
ATOM 569 O O . GLU A 1 70 ? -8.059 2.118 11.331 1.00 78.94 70 GLU A O 1
ATOM 574 N N . VAL A 1 71 ? -8.222 2.299 9.097 1.00 78.25 71 VAL A N 1
ATOM 575 C CA . VAL A 1 71 ? -9.587 2.849 9.113 1.00 78.25 71 VAL A CA 1
ATOM 576 C C . VAL A 1 71 ? -10.581 1.846 9.709 1.00 78.25 71 VAL A C 1
ATOM 578 O O . VAL A 1 71 ? -11.391 2.225 10.557 1.00 78.25 71 VAL A O 1
ATOM 581 N N . ASN A 1 72 ? -10.508 0.568 9.321 1.00 77.62 72 ASN A N 1
ATOM 582 C CA . ASN A 1 72 ? -11.393 -0.482 9.843 1.00 77.62 72 ASN A CA 1
ATOM 583 C C . ASN A 1 72 ? -11.096 -0.847 11.307 1.00 77.62 72 ASN A C 1
ATOM 585 O O . ASN A 1 72 ? -12.017 -1.125 12.075 1.00 77.62 72 ASN A O 1
ATOM 589 N N . ALA A 1 73 ? -9.829 -0.814 11.728 1.00 75.25 73 ALA A N 1
ATOM 590 C CA . ALA A 1 73 ? -9.426 -1.105 13.103 1.00 75.25 73 ALA A CA 1
ATOM 591 C C . ALA A 1 73 ? -9.954 -0.069 14.111 1.00 75.25 73 ALA A C 1
ATOM 593 O O . ALA A 1 73 ? -10.104 -0.387 15.291 1.00 75.25 73 ALA A O 1
ATOM 594 N N . ARG A 1 74 ? -10.295 1.146 13.655 1.00 75.75 74 ARG A N 1
ATOM 595 C CA . ARG A 1 74 ? -10.866 2.205 14.499 1.00 75.75 74 ARG A CA 1
ATOM 596 C C . ARG A 1 74 ? -12.209 1.816 15.117 1.00 75.75 74 ARG A C 1
ATOM 598 O O . ARG A 1 74 ? -12.490 2.191 16.254 1.00 75.75 74 ARG A O 1
ATOM 605 N N . LYS A 1 75 ? -13.062 1.135 14.355 1.00 72.00 75 LYS A N 1
ATOM 606 C CA . LYS A 1 75 ? -14.404 0.727 14.782 1.00 72.00 75 LYS A CA 1
ATOM 607 C C . LYS A 1 75 ? -14.730 -0.656 14.210 1.00 72.00 75 LYS A C 1
ATOM 609 O O . LYS A 1 75 ? -15.460 -0.744 13.231 1.00 72.00 75 LYS A O 1
ATOM 614 N N . PRO A 1 76 ? -14.217 -1.736 14.822 1.00 65.56 76 PRO A N 1
ATOM 615 C CA . PRO A 1 76 ? -14.360 -3.089 14.284 1.00 65.56 76 PRO A CA 1
ATOM 616 C C . PRO A 1 76 ? -15.792 -3.649 14.354 1.00 65.56 76 PRO A C 1
ATOM 618 O O . PRO A 1 76 ? -16.046 -4.710 13.792 1.00 65.56 76 PRO A O 1
ATOM 621 N N . GLU A 1 77 ? -16.710 -2.975 15.055 1.00 67.00 77 GLU A N 1
ATOM 622 C CA . GLU A 1 77 ? -18.097 -3.423 15.271 1.00 67.00 77 GLU A CA 1
ATOM 623 C C . GLU A 1 77 ? -19.149 -2.531 14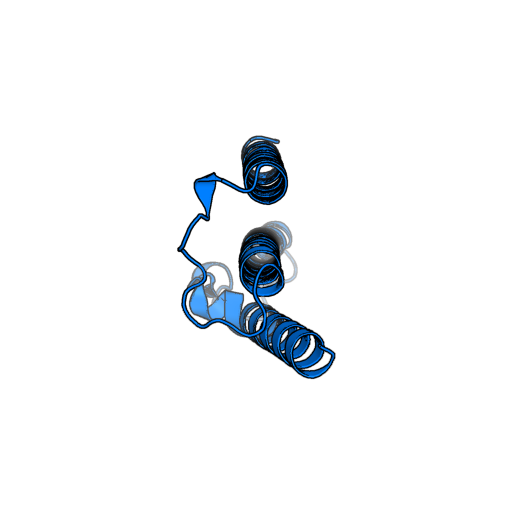.581 1.00 67.00 77 GLU A C 1
ATOM 625 O O . GLU A 1 77 ? -20.296 -2.949 14.442 1.00 67.00 77 GLU A O 1
ATOM 630 N N . ASP A 1 78 ? -18.770 -1.342 14.088 1.00 66.44 78 ASP A N 1
ATOM 631 C CA . ASP A 1 78 ? -19.673 -0.435 13.363 1.00 66.44 78 ASP A CA 1
ATOM 632 C C . ASP A 1 78 ? -19.406 -0.497 11.851 1.00 66.44 78 ASP A C 1
ATOM 634 O O . ASP A 1 78 ? -18.286 -0.273 11.398 1.00 66.44 78 ASP A O 1
ATOM 638 N N . PHE A 1 79 ? -20.457 -0.642 11.040 1.00 61.38 79 PHE A N 1
ATOM 639 C CA . PHE A 1 79 ? -20.355 -0.546 9.573 1.00 61.38 79 PHE A CA 1
ATOM 640 C C . PHE A 1 79 ? -20.127 0.891 9.058 1.00 61.38 79 PHE A C 1
ATOM 642 O O . PHE A 1 79 ? -19.801 1.095 7.891 1.00 61.38 79 PHE A O 1
ATOM 649 N N . ASN A 1 80 ? -20.289 1.907 9.914 1.00 64.06 80 ASN A N 1
ATOM 650 C CA . ASN A 1 80 ? -20.231 3.324 9.542 1.00 64.06 80 ASN A CA 1
ATOM 651 C C . ASN A 1 80 ? -18.864 3.953 9.885 1.00 64.06 80 ASN A C 1
ATOM 653 O O . ASN A 1 80 ? -18.736 4.825 10.749 1.00 64.06 80 ASN A O 1
ATOM 657 N N . ILE A 1 81 ? -17.827 3.491 9.187 1.00 63.94 81 ILE A N 1
ATOM 658 C C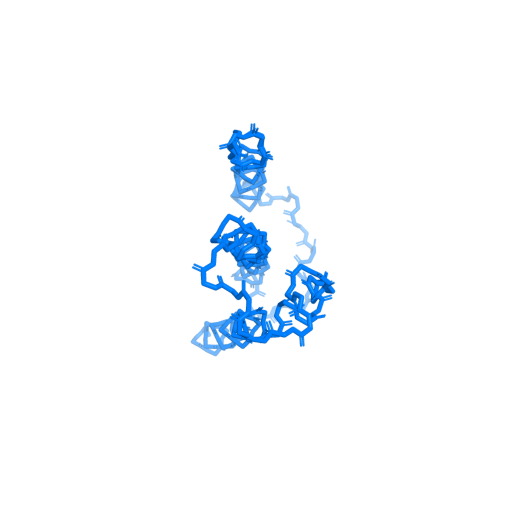A . ILE A 1 81 ? -16.409 3.853 9.390 1.00 63.94 81 ILE A CA 1
ATOM 659 C C . ILE A 1 81 ? -16.097 5.338 9.127 1.00 63.94 81 ILE A C 1
ATOM 661 O O . ILE A 1 81 ? -15.152 5.893 9.692 1.00 63.94 81 ILE A O 1
ATOM 665 N N . PHE A 1 82 ? -16.924 6.016 8.325 1.00 62.66 82 PHE A N 1
ATOM 666 C CA . PHE A 1 82 ? -16.732 7.422 7.954 1.00 62.66 82 PHE A CA 1
ATOM 667 C C . PHE A 1 82 ? -17.194 8.423 9.024 1.00 62.66 82 PHE A C 1
ATOM 669 O O . PHE A 1 82 ? -16.774 9.585 9.011 1.00 62.66 82 PHE A O 1
ATOM 676 N N . LYS A 1 83 ? -18.025 8.009 9.995 1.00 64.38 83 LYS A N 1
ATOM 677 C CA . LYS A 1 83 ? -18.535 8.928 11.024 1.00 64.38 83 LYS A CA 1
ATOM 678 C C . LYS A 1 83 ? -17.389 9.360 11.951 1.00 64.38 83 LYS A C 1
ATOM 680 O O . LYS A 1 83 ? -16.774 8.556 12.655 1.00 64.38 83 LYS A O 1
ATOM 685 N N . GLY A 1 84 ? -17.066 10.652 11.924 1.00 65.38 84 GLY A N 1
ATOM 686 C CA . GLY A 1 84 ? -15.971 11.235 12.703 1.00 65.38 84 GLY A CA 1
ATOM 687 C C . GLY A 1 84 ? -14.568 10.867 12.210 1.00 65.38 84 GLY A C 1
ATOM 688 O O . GLY A 1 84 ? -13.644 10.913 13.019 1.00 65.38 84 GLY A O 1
ATOM 689 N N . PHE A 1 85 ? -14.405 10.473 10.940 1.00 68.31 85 PHE A N 1
ATOM 690 C CA . PHE A 1 85 ? -13.105 10.161 10.321 1.00 68.31 85 PHE A CA 1
ATOM 691 C C . PHE A 1 85 ? -12.076 11.284 10.543 1.00 68.31 85 PHE A C 1
ATOM 693 O O . PHE A 1 85 ? -10.998 11.040 11.074 1.00 68.31 85 PHE A O 1
ATOM 700 N N . PHE A 1 86 ? -12.469 12.534 10.278 1.00 67.12 86 PHE A N 1
ATOM 701 C CA . PHE A 1 86 ? -11.617 13.719 10.445 1.00 67.12 86 PHE A CA 1
ATOM 702 C C . PHE A 1 86 ? -11.369 14.145 11.902 1.00 67.12 86 PHE A C 1
ATOM 704 O O . PHE A 1 86 ? -10.552 15.024 12.149 1.00 67.12 86 PHE A O 1
ATOM 711 N N . TYR A 1 87 ? -12.055 13.547 12.881 1.00 69.81 87 TYR A N 1
ATOM 712 C CA . TYR A 1 87 ? -11.868 13.897 14.295 1.00 69.81 87 TYR A CA 1
ATOM 713 C C . TYR A 1 87 ? -10.699 13.130 14.934 1.00 69.81 87 TYR A C 1
ATOM 715 O O . TYR A 1 87 ? -10.153 13.548 15.955 1.00 69.81 87 TYR A O 1
ATOM 723 N N . ASN A 1 88 ? -10.291 12.001 14.340 1.00 72.31 88 ASN A N 1
ATOM 724 C CA . ASN A 1 88 ? -9.191 11.204 14.865 1.00 72.31 88 ASN A CA 1
ATOM 725 C C . ASN A 1 88 ? -7.849 11.665 14.280 1.00 72.31 88 ASN A C 1
ATOM 727 O O . ASN A 1 88 ? -7.469 11.285 13.174 1.00 72.31 88 ASN A O 1
ATOM 731 N N . ARG A 1 89 ? -7.120 12.467 15.062 1.00 70.81 89 ARG A N 1
ATOM 732 C CA . ARG A 1 89 ? -5.809 13.018 14.687 1.00 70.81 89 ARG A CA 1
ATOM 733 C C . ARG A 1 89 ? -4.745 11.949 14.415 1.00 70.81 89 ARG A C 1
ATOM 735 O O . ARG A 1 89 ? -3.897 12.188 13.567 1.00 70.81 89 ARG A O 1
ATOM 742 N N . LEU A 1 90 ? -4.807 10.785 15.073 1.00 73.69 90 LEU A N 1
ATOM 743 C CA . LEU A 1 90 ? -3.865 9.684 14.817 1.00 73.69 90 LEU A CA 1
ATOM 744 C C . LEU A 1 90 ? -4.060 9.089 13.419 1.00 73.69 90 LEU A C 1
ATOM 746 O O . LEU A 1 90 ? -3.089 8.954 12.687 1.00 73.69 90 LEU A O 1
ATOM 750 N N . LEU A 1 91 ? -5.313 8.846 13.022 1.00 75.81 91 LEU A N 1
ATOM 751 C CA . LEU A 1 91 ? -5.638 8.324 11.692 1.00 75.81 91 LEU A CA 1
ATOM 752 C C . LEU A 1 91 ? -5.208 9.299 10.587 1.00 75.81 91 LEU A C 1
ATOM 754 O O . LEU A 1 91 ? -4.621 8.897 9.591 1.00 75.81 91 LEU A O 1
ATOM 758 N N . LEU A 1 92 ? -5.466 10.598 10.775 1.00 79.94 92 LEU A N 1
ATOM 759 C CA . LEU A 1 92 ? -5.004 11.634 9.847 1.00 79.94 92 LEU A CA 1
ATOM 760 C C . LEU A 1 92 ? -3.475 11.706 9.777 1.00 79.94 92 LEU A C 1
ATOM 762 O O . LEU A 1 92 ? -2.932 11.866 8.690 1.00 79.94 92 LEU A O 1
ATOM 766 N N . TYR A 1 93 ? -2.786 11.579 10.913 1.00 82.00 93 TYR A N 1
ATOM 767 C CA . TYR A 1 93 ? -1.327 11.611 10.960 1.00 82.00 93 TYR A CA 1
ATOM 768 C C . TYR A 1 93 ? -0.709 10.447 10.184 1.00 82.00 93 TYR A C 1
ATOM 770 O O . TYR A 1 93 ? 0.138 10.683 9.328 1.00 82.00 93 TYR A O 1
ATOM 778 N N . VAL A 1 94 ? -1.156 9.211 10.426 1.00 82.12 94 VAL A N 1
ATOM 779 C CA . VAL A 1 94 ? -0.623 8.037 9.721 1.00 82.12 94 VAL A CA 1
ATOM 780 C C . VAL A 1 94 ? -0.996 8.069 8.237 1.00 82.12 94 VAL A C 1
ATOM 782 O O . VAL A 1 94 ? -0.152 7.753 7.401 1.00 82.12 94 VAL A O 1
ATOM 785 N N . LEU A 1 95 ? -2.192 8.548 7.875 1.00 81.06 95 LEU A N 1
ATOM 786 C CA . LEU A 1 95 ? -2.593 8.743 6.476 1.00 81.06 95 LEU A CA 1
ATOM 787 C C . LEU A 1 95 ? -1.701 9.766 5.749 1.00 81.06 95 LEU A C 1
ATOM 789 O O . LEU A 1 95 ? -1.245 9.519 4.637 1.00 81.06 95 LEU A O 1
ATOM 793 N N . ILE A 1 96 ? -1.433 10.916 6.373 1.00 84.06 96 ILE A N 1
ATOM 794 C CA . ILE A 1 96 ? -0.564 11.957 5.802 1.00 84.06 96 ILE A CA 1
ATOM 795 C C . ILE A 1 96 ? 0.886 11.470 5.744 1.00 84.06 96 ILE A C 1
ATOM 797 O O . ILE A 1 96 ? 1.576 11.726 4.762 1.00 84.06 96 ILE A O 1
ATOM 801 N N . PHE A 1 97 ? 1.346 10.749 6.766 1.00 84.56 97 PHE A N 1
ATOM 802 C CA . PHE A 1 97 ? 2.692 10.187 6.821 1.00 84.56 97 PHE A CA 1
ATOM 803 C C . PHE A 1 97 ? 2.913 9.124 5.737 1.00 84.56 97 PHE A C 1
ATOM 805 O O . PHE A 1 97 ? 3.899 9.190 5.009 1.00 84.56 97 PHE A O 1
ATOM 812 N N . THR A 1 98 ? 1.971 8.193 5.570 1.00 80.56 98 THR A N 1
ATOM 813 C CA . THR A 1 98 ? 2.020 7.170 4.511 1.00 80.56 98 THR A CA 1
ATOM 814 C C . THR A 1 98 ? 1.911 7.786 3.119 1.00 80.56 98 THR A C 1
ATOM 816 O O . THR A 1 98 ? 2.680 7.410 2.238 1.00 80.56 98 THR A O 1
ATOM 819 N N . ALA A 1 99 ? 1.043 8.783 2.920 1.00 80.38 99 ALA A N 1
ATOM 820 C CA . ALA A 1 99 ? 0.979 9.535 1.667 1.00 80.38 99 ALA A CA 1
ATOM 821 C C . ALA A 1 99 ? 2.284 10.302 1.386 1.00 80.38 99 ALA A C 1
ATOM 823 O O . ALA A 1 99 ? 2.764 10.310 0.256 1.00 80.38 99 ALA A O 1
ATOM 824 N N . GLY A 1 100 ? 2.890 10.905 2.412 1.00 83.75 100 GLY A N 1
ATOM 825 C CA . GLY A 1 100 ? 4.179 11.586 2.310 1.00 83.75 100 GLY A CA 1
ATOM 826 C C . GLY A 1 100 ? 5.305 10.638 1.903 1.00 83.75 100 GLY A C 1
ATOM 827 O O . GLY A 1 100 ? 6.057 10.957 0.987 1.00 83.75 100 GLY A O 1
ATOM 828 N N . ILE A 1 101 ? 5.381 9.453 2.519 1.00 80.19 101 ILE A N 1
ATOM 829 C CA . ILE A 1 101 ? 6.342 8.408 2.138 1.00 80.19 101 ILE A CA 1
ATOM 830 C C . ILE A 1 101 ? 6.102 7.944 0.701 1.00 80.19 101 ILE A C 1
ATOM 832 O O . ILE A 1 101 ? 7.058 7.886 -0.057 1.00 80.19 101 ILE A O 1
ATOM 836 N N . GLN A 1 102 ? 4.853 7.706 0.283 1.00 73.88 102 GLN A N 1
ATOM 837 C CA . GLN A 1 102 ? 4.568 7.334 -1.109 1.00 73.88 102 GLN A CA 1
ATOM 838 C C . GLN A 1 102 ? 5.011 8.405 -2.109 1.00 73.88 102 GLN A C 1
ATOM 840 O O . GLN A 1 102 ? 5.536 8.078 -3.169 1.00 73.88 102 GLN A O 1
ATOM 845 N N . VAL A 1 103 ? 4.815 9.687 -1.785 1.00 75.75 103 VAL A N 1
ATOM 846 C CA . VAL A 1 103 ? 5.294 10.786 -2.632 1.00 75.75 103 VAL A CA 1
ATOM 847 C C . VAL A 1 103 ? 6.814 10.787 -2.685 1.00 75.75 103 VAL A C 1
ATOM 849 O O . VAL A 1 103 ? 7.358 10.965 -3.765 1.00 75.75 103 VAL A O 1
ATOM 852 N N . VAL A 1 104 ? 7.499 10.552 -1.564 1.00 75.44 104 VAL A N 1
ATOM 853 C CA . VAL A 1 104 ? 8.963 10.448 -1.528 1.00 75.44 104 VAL A CA 1
ATOM 854 C C . VAL A 1 104 ? 9.451 9.237 -2.316 1.00 75.44 104 VAL A C 1
ATOM 856 O O . VAL A 1 104 ? 10.378 9.395 -3.094 1.00 75.44 104 VAL A O 1
ATOM 859 N N . ASP A 1 105 ? 8.818 8.073 -2.209 1.00 67.69 105 ASP A N 1
ATOM 860 C CA . ASP A 1 105 ? 9.169 6.891 -3.006 1.00 67.69 105 ASP A CA 1
ATOM 861 C C . ASP A 1 105 ? 8.915 7.118 -4.505 1.00 67.69 105 ASP A C 1
ATOM 863 O O . ASP A 1 105 ? 9.681 6.650 -5.345 1.00 67.69 105 ASP A O 1
ATOM 867 N N . LEU A 1 106 ? 7.880 7.891 -4.855 1.00 64.12 106 LEU A N 1
ATOM 868 C CA . LEU A 1 106 ? 7.572 8.270 -6.236 1.00 64.12 106 LEU A CA 1
ATOM 869 C C . LEU A 1 106 ? 8.503 9.374 -6.782 1.00 64.12 106 LEU A C 1
ATOM 871 O O . LEU A 1 106 ? 8.776 9.396 -7.981 1.00 64.12 106 LEU A O 1
ATOM 875 N N . HIS A 1 107 ? 8.963 10.306 -5.937 1.00 59.75 107 HIS A N 1
ATOM 876 C CA . HIS A 1 107 ? 9.862 11.414 -6.309 1.00 59.75 107 HIS A CA 1
ATOM 877 C C . HIS A 1 107 ? 11.352 11.085 -6.150 1.00 59.75 107 HIS A C 1
ATOM 879 O O . HIS A 1 107 ? 12.187 11.754 -6.759 1.00 59.75 107 HIS A O 1
ATOM 885 N N . CYS A 1 108 ? 11.715 10.086 -5.347 1.00 47.28 108 CYS A N 1
ATOM 886 C CA . CYS A 1 108 ? 13.077 9.579 -5.266 1.00 47.28 108 CYS A CA 1
ATOM 887 C C . CYS A 1 108 ? 13.379 8.882 -6.604 1.00 47.28 108 CYS A C 1
ATOM 889 O O . CYS A 1 108 ? 12.555 8.094 -7.067 1.00 47.28 108 CYS A O 1
ATOM 891 N N . PRO A 1 109 ? 14.504 9.186 -7.277 1.00 47.03 109 PRO A N 1
ATOM 892 C CA . PRO A 1 109 ? 14.738 8.876 -8.690 1.00 47.03 109 PRO A CA 1
ATOM 893 C C . PRO A 1 109 ? 15.009 7.387 -8.985 1.00 47.03 109 PRO A C 1
ATOM 895 O O . PRO A 1 109 ? 15.934 7.044 -9.713 1.00 47.03 109 PRO A O 1
ATOM 898 N N . TRP A 1 110 ? 14.161 6.485 -8.501 1.00 47.78 110 TRP A N 1
ATOM 899 C CA . TRP A 1 110 ? 14.079 5.099 -8.961 1.00 47.78 110 TRP A CA 1
ATOM 900 C C . TRP A 1 110 ? 13.364 4.974 -10.315 1.00 47.78 110 TRP A C 1
ATOM 902 O O . TRP A 1 110 ? 13.565 3.997 -11.027 1.00 47.78 110 TRP A O 1
ATOM 912 N N . ALA A 1 111 ? 12.592 5.990 -10.725 1.00 47.69 111 ALA A N 1
ATOM 913 C CA . ALA A 1 111 ? 11.943 6.032 -12.039 1.00 47.69 111 ALA A CA 1
ATOM 914 C C . ALA A 1 111 ? 12.802 6.662 -13.162 1.00 47.69 111 ALA A C 1
ATOM 916 O O . ALA A 1 111 ? 12.447 6.519 -14.331 1.00 47.69 111 ALA A O 1
ATOM 917 N N . ILE A 1 112 ? 13.909 7.364 -12.849 1.00 45.97 112 ILE A N 1
ATOM 918 C CA . ILE A 1 112 ? 14.690 8.149 -13.840 1.00 45.97 112 ILE A CA 1
ATOM 919 C C . ILE A 1 112 ? 16.182 7.777 -13.936 1.00 45.97 112 ILE A C 1
ATOM 921 O O . ILE A 1 112 ? 16.823 8.155 -14.913 1.00 45.97 112 ILE A O 1
ATOM 925 N N . GLN A 1 113 ? 16.750 6.953 -13.053 1.00 43.38 113 GLN A N 1
ATOM 926 C CA . GLN A 1 113 ? 18.135 6.484 -13.220 1.00 43.38 113 GLN A CA 1
ATOM 927 C C . GLN A 1 113 ? 18.252 4.963 -13.218 1.00 43.38 113 GLN A C 1
ATOM 929 O O . GLN A 1 113 ? 18.773 4.353 -12.293 1.00 43.38 113 GLN A O 1
ATOM 934 N N . VAL A 1 114 ? 17.855 4.363 -14.340 1.00 42.00 114 VAL A N 1
ATOM 935 C CA . VAL A 1 114 ? 18.468 3.113 -14.803 1.00 42.00 114 VAL A CA 1
ATOM 936 C C . VAL A 1 114 ? 18.902 3.338 -16.258 1.00 42.00 114 VAL A C 1
ATOM 938 O O . VAL A 1 114 ? 18.022 3.538 -17.102 1.00 42.00 114 VAL A O 1
ATOM 941 N N . PRO A 1 115 ? 20.218 3.380 -16.557 1.00 40.28 115 PRO A N 1
ATOM 942 C CA . PRO A 1 115 ? 20.730 3.654 -17.903 1.00 40.28 115 PRO A CA 1
ATOM 943 C C . PRO A 1 115 ? 20.245 2.645 -18.945 1.00 40.28 115 PRO A C 1
ATOM 945 O O . PRO A 1 115 ? 20.030 1.460 -18.591 1.00 40.28 115 PRO A O 1
#

Organism: NCBI:txid41844